Protein AF-A0A5C6FVN4-F1 (afdb_monomer_lite)

Secondary structure (DSSP, 8-state):
-PPPPPPSSS-TTT----TT-GGG--HHHHHHHHHHHHHHHHH-HHHHHHHHHHHHHTTSS----------TT--HHHHHHHHHHHHHH-----------SSSSSTTSTTSSSSHHHHHHHHHHHHHHTT-----PPPP--

Structure (mmCIF, N/CA/C/O backbone):
data_AF-A0A5C6FVN4-F1
#
_entry.id   AF-A0A5C6FVN4-F1
#
loop_
_atom_site.group_PDB
_atom_site.id
_atom_site.type_symbol
_atom_site.label_atom_id
_atom_site.label_alt_id
_atom_site.label_comp_id
_atom_site.label_asym_id
_atom_site.label_entity_id
_atom_site.label_seq_id
_atom_site.pdbx_PDB_ins_code
_atom_site.Cartn_x
_atom_site.Cartn_y
_atom_site.Cartn_z
_atom_site.occupancy
_atom_site.B_iso_or_equiv
_atom_site.auth_seq_id
_atom_site.auth_comp_id
_atom_site.auth_asym_id
_atom_site.auth_atom_id
_atom_site.pdbx_PDB_model_num
ATOM 1 N N . MET A 1 1 ? 12.555 21.954 -4.106 1.00 53.59 1 MET A N 1
ATOM 2 C CA . MET A 1 1 ? 11.080 21.887 -3.988 1.00 53.59 1 MET A CA 1
ATOM 3 C C . MET A 1 1 ? 10.746 21.260 -2.647 1.00 53.59 1 MET A C 1
ATOM 5 O O . MET A 1 1 ? 11.270 20.190 -2.365 1.00 53.59 1 MET A O 1
ATOM 9 N N . ALA A 1 2 ? 9.960 21.928 -1.800 1.00 73.81 2 ALA A N 1
ATOM 10 C CA . ALA A 1 2 ? 9.569 21.364 -0.510 1.00 73.81 2 ALA A CA 1
ATOM 11 C C . ALA A 1 2 ? 8.778 20.065 -0.731 1.00 73.81 2 ALA A C 1
ATOM 13 O O . ALA A 1 2 ? 7.814 20.047 -1.501 1.00 73.81 2 ALA A O 1
ATOM 14 N N . GLN A 1 3 ? 9.204 18.972 -0.095 1.00 78.44 3 GLN A N 1
ATOM 15 C CA . GLN A 1 3 ? 8.470 17.713 -0.159 1.00 78.44 3 GLN A CA 1
ATOM 16 C C . GLN A 1 3 ? 7.142 17.896 0.578 1.00 78.44 3 GLN A C 1
ATOM 18 O O . GLN A 1 3 ? 7.119 18.254 1.757 1.00 78.44 3 GLN A O 1
ATOM 23 N N . ARG A 1 4 ? 6.025 17.689 -0.126 1.00 90.56 4 ARG A N 1
ATOM 24 C CA . ARG A 1 4 ? 4.706 17.713 0.508 1.00 90.56 4 ARG A CA 1
ATOM 25 C C . ARG A 1 4 ? 4.622 16.526 1.464 1.00 90.56 4 ARG A C 1
ATOM 27 O O . ARG A 1 4 ? 4.907 15.403 1.062 1.00 90.56 4 ARG A O 1
ATOM 34 N N . LYS A 1 5 ? 4.255 16.785 2.717 1.00 93.94 5 LYS A N 1
ATOM 35 C CA . LYS A 1 5 ? 3.974 15.738 3.705 1.00 93.94 5 LYS A CA 1
ATOM 36 C C . LYS A 1 5 ? 2.558 15.196 3.464 1.00 93.94 5 LYS A C 1
ATOM 38 O O . LYS A 1 5 ? 1.697 15.977 3.054 1.00 93.94 5 LYS A O 1
ATOM 43 N N . PRO A 1 6 ? 2.301 13.899 3.692 1.00 95.94 6 PRO A N 1
ATOM 44 C CA . PRO A 1 6 ? 0.960 13.352 3.556 1.00 95.94 6 PRO A CA 1
ATOM 45 C C . PRO A 1 6 ? 0.018 13.933 4.616 1.00 95.94 6 PRO A C 1
ATOM 47 O O . PRO A 1 6 ? 0.416 14.187 5.754 1.00 95.94 6 PRO A O 1
ATOM 50 N N . HIS A 1 7 ? -1.245 14.118 4.246 1.00 95.38 7 HIS A N 1
ATOM 51 C CA . HIS A 1 7 ? -2.281 14.580 5.168 1.00 95.38 7 HIS A CA 1
ATOM 52 C C . HIS A 1 7 ? -2.724 13.457 6.120 1.00 95.38 7 HIS A C 1
ATOM 54 O O . HIS A 1 7 ? -2.791 12.289 5.732 1.00 95.38 7 HIS A O 1
ATOM 60 N N . THR A 1 8 ? -3.048 13.812 7.366 1.00 92.12 8 THR A N 1
ATOM 61 C CA . THR A 1 8 ? -3.506 12.874 8.409 1.00 92.12 8 THR A CA 1
ATOM 62 C C . THR A 1 8 ? -5.006 12.587 8.329 1.00 92.12 8 THR A C 1
ATOM 64 O O . THR A 1 8 ? -5.435 11.468 8.610 1.00 92.12 8 THR A O 1
ATOM 67 N N . THR A 1 9 ? -5.797 13.572 7.904 1.00 91.94 9 THR A N 1
ATOM 68 C CA . THR A 1 9 ? -7.251 13.492 7.730 1.00 91.94 9 THR A CA 1
ATOM 69 C C . THR A 1 9 ? -7.637 13.553 6.249 1.00 91.94 9 THR A C 1
ATOM 71 O O . THR A 1 9 ? -7.020 14.256 5.450 1.00 91.94 9 THR A O 1
ATOM 74 N N . GLY A 1 10 ? -8.662 12.783 5.867 1.00 92.81 10 GLY A N 1
ATOM 75 C CA . GLY A 1 10 ? -9.127 12.698 4.479 1.00 92.81 10 GLY A CA 1
ATOM 76 C C . GLY A 1 10 ? -8.137 11.994 3.542 1.00 92.81 10 GLY A C 1
ATOM 77 O O . GLY A 1 10 ? -7.494 11.006 3.905 1.00 92.81 10 GLY A O 1
ATOM 78 N N . CYS A 1 11 ? -8.051 12.471 2.299 1.00 95.19 11 CYS A N 1
ATOM 79 C CA . CYS A 1 11 ? -7.110 11.961 1.310 1.00 95.19 11 CYS A CA 1
ATOM 80 C C . CYS A 1 11 ? -5.670 12.337 1.675 1.00 95.19 11 CYS A C 1
ATOM 82 O O . CYS A 1 11 ? -5.338 13.514 1.766 1.00 95.19 11 CYS A O 1
ATOM 84 N N . ARG A 1 12 ? -4.771 11.351 1.739 1.00 95.06 12 ARG A N 1
ATOM 85 C CA . ARG A 1 12 ? -3.354 11.573 2.088 1.00 95.06 12 ARG A CA 1
ATOM 86 C C . ARG A 1 12 ? -2.589 12.504 1.135 1.00 95.06 12 ARG A C 1
ATOM 88 O O . ARG A 1 12 ? -1.550 13.022 1.523 1.00 95.06 12 ARG A O 1
ATOM 95 N N . VAL A 1 13 ? -3.093 12.760 -0.078 1.00 95.19 13 VAL A N 1
ATOM 96 C CA . VAL A 1 13 ? -2.438 13.633 -1.076 1.00 95.19 13 VAL A CA 1
ATOM 97 C C . VAL A 1 13 ? -2.973 15.068 -1.080 1.00 95.19 13 VAL A C 1
ATOM 99 O O . VAL A 1 13 ? -2.184 15.996 -1.222 1.00 95.19 13 VAL A O 1
ATOM 102 N N . CYS A 1 14 ? -4.289 15.264 -0.951 1.00 95.12 14 CYS A N 1
ATOM 103 C CA . CYS A 1 14 ? -4.916 16.592 -1.056 1.00 95.12 14 CYS A CA 1
ATOM 104 C C . CYS A 1 14 ? -5.737 17.021 0.167 1.00 95.12 14 CYS A C 1
ATOM 106 O O . CYS A 1 14 ? -6.290 18.113 0.152 1.00 95.12 14 CYS A O 1
ATOM 108 N N . GLY A 1 15 ? -5.870 16.172 1.187 1.00 94.62 15 GLY A N 1
ATOM 109 C CA . GLY A 1 15 ? -6.666 16.443 2.389 1.00 94.62 15 GLY A CA 1
ATOM 110 C C . GLY A 1 15 ? -8.181 16.329 2.197 1.00 94.62 15 GLY A C 1
ATOM 111 O O . GLY A 1 15 ? -8.935 16.526 3.142 1.00 94.62 15 GLY A O 1
ATOM 112 N N . GLU A 1 16 ? -8.659 15.991 0.997 1.00 94.38 16 GLU A N 1
ATOM 113 C CA . GLU A 1 16 ? -10.095 15.959 0.716 1.00 94.38 16 GLU A CA 1
ATOM 114 C C . GLU A 1 16 ? -10.815 14.866 1.522 1.00 94.38 16 GLU A C 1
ATOM 116 O O . GLU A 1 16 ? -10.483 13.677 1.437 1.00 94.38 16 GLU A O 1
ATOM 121 N N . SER A 1 17 ? -11.813 15.280 2.304 1.00 85.31 17 SER A N 1
ATOM 122 C CA . SER A 1 17 ? -12.667 14.428 3.133 1.00 85.31 17 SER A CA 1
ATOM 123 C C . SER A 1 17 ? -13.588 13.577 2.251 1.00 85.31 17 SER A C 1
ATOM 125 O O . SER A 1 17 ? -14.734 13.928 1.982 1.00 85.31 17 SER A O 1
ATOM 127 N N . THR A 1 18 ? -13.091 12.433 1.791 1.00 75.69 18 THR A N 1
ATOM 128 C CA . THR A 1 18 ? -13.901 11.450 1.062 1.00 75.69 18 THR A CA 1
ATOM 129 C C . THR A 1 18 ? -14.307 10.320 2.003 1.00 75.69 18 THR A C 1
ATOM 131 O O . THR A 1 18 ? -13.482 9.483 2.377 1.00 75.69 18 THR A O 1
ATOM 134 N N . ARG A 1 19 ? -15.592 10.277 2.392 1.00 71.38 19 ARG A N 1
ATOM 135 C CA . ARG A 1 19 ? -16.187 9.085 3.021 1.00 71.38 19 ARG A CA 1
ATOM 136 C C . ARG A 1 19 ? -16.057 7.926 2.024 1.00 71.38 19 ARG A C 1
ATOM 138 O O . ARG A 1 19 ? -16.604 8.001 0.932 1.00 71.38 19 ARG A O 1
ATOM 145 N N . GLY A 1 20 ? -15.291 6.891 2.372 1.00 71.31 20 GLY A N 1
ATOM 146 C CA . GLY A 1 20 ? -15.126 5.694 1.533 1.00 71.31 20 GLY A CA 1
ATOM 147 C C . GLY A 1 20 ? -13.918 5.685 0.586 1.00 71.31 20 GLY A C 1
ATOM 148 O O . GLY A 1 20 ? -13.872 4.871 -0.331 1.00 71.31 20 GLY A O 1
ATOM 149 N N . GLY A 1 21 ? -12.923 6.557 0.781 1.00 79.88 21 GLY A N 1
ATOM 150 C CA . GLY A 1 21 ? -11.678 6.490 0.008 1.00 79.88 21 GLY A CA 1
ATOM 151 C C . GLY A 1 21 ? -10.900 5.183 0.237 1.00 79.88 21 GLY A C 1
ATOM 152 O O . GLY A 1 21 ? -10.452 4.906 1.355 1.00 79.88 21 GLY A O 1
ATOM 153 N N . ALA A 1 22 ? -10.685 4.392 -0.820 1.00 87.25 22 ALA A N 1
ATOM 154 C CA . ALA A 1 22 ? -9.875 3.177 -0.752 1.00 87.25 22 ALA A CA 1
ATOM 155 C C . ALA A 1 22 ? -8.421 3.517 -0.380 1.00 87.25 22 ALA A C 1
ATOM 157 O O . ALA A 1 22 ? -7.817 4.442 -0.929 1.00 87.25 22 ALA A O 1
ATOM 158 N N . ARG A 1 23 ? -7.857 2.781 0.587 1.00 91.81 23 ARG A N 1
ATOM 159 C CA . ARG A 1 23 ? -6.492 2.982 1.115 1.00 91.81 23 ARG A CA 1
ATOM 160 C C . ARG A 1 23 ? -6.171 4.416 1.583 1.00 91.81 23 ARG A C 1
ATOM 162 O O . ARG A 1 23 ? -5.004 4.794 1.652 1.00 91.81 23 ARG A O 1
ATOM 169 N N . GLY A 1 24 ? -7.177 5.216 1.950 1.00 93.25 24 GLY A N 1
ATOM 170 C CA . GLY A 1 24 ? -6.975 6.601 2.400 1.00 93.25 24 GLY A CA 1
ATOM 171 C C . GLY A 1 24 ? -6.705 7.606 1.273 1.00 93.25 24 GLY A C 1
ATOM 172 O O . GLY A 1 24 ? -6.131 8.668 1.519 1.00 93.25 24 GLY A O 1
ATOM 173 N N . LEU A 1 25 ? -7.098 7.284 0.038 1.00 95.00 25 LEU A N 1
ATOM 174 C CA . LEU A 1 25 ? -7.053 8.190 -1.108 1.00 95.00 25 LEU A CA 1
ATOM 175 C C . LEU A 1 25 ? -8.469 8.493 -1.613 1.00 95.00 25 LEU A C 1
ATOM 177 O O . LEU A 1 25 ? -9.321 7.608 -1.645 1.00 95.00 25 LEU A O 1
ATOM 181 N N . CYS A 1 26 ? -8.710 9.727 -2.067 1.00 95.12 26 CYS A N 1
ATOM 182 C CA . CYS A 1 26 ? -9.917 10.028 -2.836 1.00 95.12 26 CYS A CA 1
ATOM 183 C C . CYS A 1 26 ? -9.875 9.300 -4.191 1.00 95.12 26 CYS A C 1
ATOM 185 O O . CYS A 1 26 ? -8.800 8.929 -4.671 1.00 95.12 26 CYS A O 1
ATOM 187 N N . GLN A 1 27 ? -11.028 9.143 -4.846 1.00 94.31 27 GLN A N 1
ATOM 188 C CA . GLN A 1 27 ? -11.159 8.429 -6.127 1.00 94.31 27 GLN A CA 1
ATOM 189 C C . GLN A 1 27 ? -10.128 8.873 -7.178 1.00 94.31 27 GLN A C 1
ATOM 191 O O . GLN A 1 27 ? -9.480 8.046 -7.818 1.00 94.31 27 GLN A O 1
ATOM 196 N N . LYS A 1 28 ? -9.904 10.185 -7.314 1.00 95.44 28 LYS A N 1
ATOM 197 C CA . LYS A 1 28 ? -8.939 10.746 -8.271 1.00 95.44 28 LYS A CA 1
ATOM 198 C C . LYS A 1 28 ? -7.507 10.289 -7.990 1.00 95.44 28 LYS A C 1
ATOM 200 O O . LYS A 1 28 ? -6.818 9.824 -8.898 1.00 95.44 28 LYS A O 1
ATOM 205 N N . HIS A 1 29 ? -7.046 10.422 -6.747 1.00 96.62 29 HIS A N 1
ATOM 206 C CA . HIS A 1 29 ? -5.680 10.043 -6.383 1.00 96.62 29 HIS A CA 1
ATOM 207 C C . HIS A 1 29 ? -5.494 8.529 -6.364 1.00 96.62 29 HIS A C 1
ATOM 209 O O . HIS A 1 29 ? -4.452 8.052 -6.809 1.00 96.62 29 HIS A O 1
ATOM 215 N N . TYR A 1 30 ? -6.518 7.782 -5.953 1.00 95.88 30 TYR A N 1
ATOM 216 C CA . TYR A 1 30 ? -6.513 6.328 -6.017 1.00 95.88 30 TYR A CA 1
ATOM 217 C C . TYR A 1 30 ? -6.359 5.826 -7.457 1.00 95.88 30 TYR A C 1
ATOM 219 O O . TYR A 1 30 ? -5.470 5.023 -7.721 1.00 95.88 30 TYR A O 1
ATOM 227 N N . ARG A 1 31 ? -7.131 6.360 -8.416 1.00 96.25 31 ARG A N 1
ATOM 228 C CA . ARG A 1 31 ? -7.012 5.994 -9.841 1.00 96.25 31 ARG A CA 1
ATOM 229 C C . ARG A 1 31 ? -5.623 6.285 -10.409 1.00 96.25 31 ARG A C 1
ATOM 231 O O . ARG A 1 31 ? -5.082 5.455 -11.130 1.00 96.25 31 ARG A O 1
ATOM 238 N N . ARG A 1 32 ? -5.024 7.435 -10.072 1.00 97.56 32 ARG A N 1
ATOM 239 C CA . ARG A 1 32 ? -3.662 7.789 -10.528 1.00 97.56 32 ARG A CA 1
ATOM 240 C C . ARG A 1 32 ? -2.598 6.872 -9.933 1.00 97.56 32 ARG A C 1
ATOM 242 O O . ARG A 1 32 ? -1.684 6.472 -10.645 1.00 97.56 32 ARG A O 1
ATOM 249 N N . TRP A 1 33 ? -2.708 6.560 -8.643 1.00 97.44 33 TRP A N 1
ATOM 250 C CA . TRP A 1 33 ? -1.818 5.609 -7.984 1.00 97.44 33 TRP A CA 1
ATOM 251 C C . TRP A 1 33 ? -1.960 4.211 -8.600 1.00 97.44 33 TRP A C 1
ATOM 253 O O . TRP A 1 33 ? -0.959 3.630 -9.010 1.00 97.44 33 TRP A O 1
ATOM 263 N N . LYS A 1 34 ? -3.198 3.728 -8.768 1.00 97.25 34 LYS A N 1
ATOM 264 C CA . LYS A 1 34 ? -3.506 2.421 -9.355 1.00 97.25 34 LYS A CA 1
ATOM 265 C C . LYS A 1 34 ? -2.991 2.297 -10.790 1.00 97.25 34 LYS A C 1
ATOM 267 O O . LYS A 1 34 ? -2.375 1.297 -11.104 1.00 97.25 34 LYS A O 1
ATOM 272 N N . ALA A 1 35 ? -3.149 3.325 -11.627 1.00 98.19 35 ALA A N 1
ATOM 273 C CA . ALA A 1 35 ? -2.627 3.306 -12.997 1.00 98.19 35 ALA A CA 1
ATOM 274 C C . ALA A 1 35 ? -1.097 3.133 -13.047 1.00 98.19 35 ALA A C 1
ATOM 276 O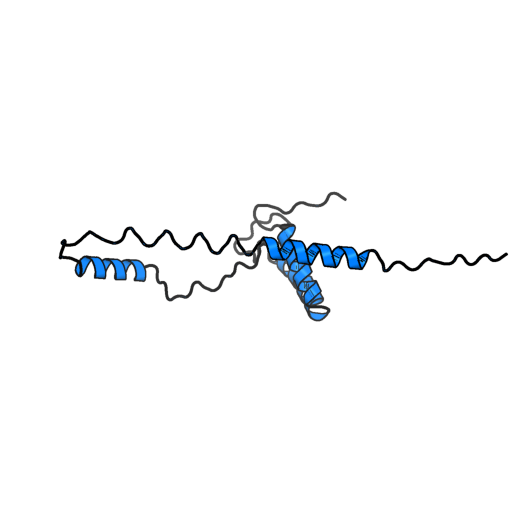 O . ALA A 1 35 ? -0.593 2.364 -13.859 1.00 98.19 35 ALA A O 1
ATOM 277 N N . LYS A 1 36 ? -0.355 3.807 -12.154 1.00 98.06 36 LYS A N 1
ATOM 278 C CA . LYS A 1 36 ? 1.102 3.623 -12.043 1.00 98.06 36 LYS A CA 1
ATOM 279 C C . LYS A 1 36 ? 1.466 2.239 -11.520 1.00 98.06 36 LYS A C 1
ATOM 281 O O . LYS A 1 36 ? 2.408 1.637 -12.019 1.00 98.06 36 LYS A O 1
ATOM 286 N N . TYR A 1 37 ? 0.730 1.757 -10.522 1.00 97.69 37 TYR A N 1
ATOM 287 C CA . TYR A 1 37 ? 0.929 0.422 -9.976 1.00 97.69 37 TYR A CA 1
ATOM 288 C C . TYR A 1 37 ? 0.688 -0.651 -11.044 1.00 97.69 37 TYR A C 1
ATOM 290 O O . TYR A 1 37 ? 1.566 -1.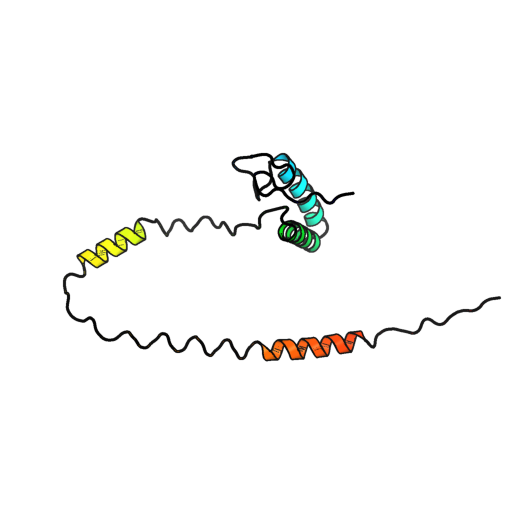471 -11.257 1.00 97.69 37 TYR A O 1
ATOM 298 N N . ASP A 1 38 ? -0.434 -0.596 -11.768 1.00 97.56 38 ASP A N 1
ATOM 299 C CA . ASP A 1 38 ? -0.786 -1.540 -12.838 1.00 97.56 38 ASP A CA 1
ATOM 300 C C . ASP A 1 38 ? 0.248 -1.501 -13.981 1.00 97.56 38 ASP A C 1
ATOM 302 O O . ASP A 1 38 ? 0.652 -2.548 -14.485 1.00 97.56 38 ASP A O 1
ATOM 306 N N . GLN A 1 39 ? 0.741 -0.308 -14.345 1.00 98.12 39 GLN A N 1
ATOM 307 C CA . GLN A 1 39 ? 1.822 -0.158 -15.325 1.00 98.12 39 GLN A CA 1
ATOM 308 C C . GLN A 1 39 ? 3.114 -0.846 -14.860 1.00 98.12 39 GLN A C 1
ATOM 310 O O . GLN A 1 39 ? 3.752 -1.549 -15.642 1.00 98.12 39 GLN A O 1
ATOM 315 N N . LEU A 1 40 ? 3.507 -0.648 -13.597 1.00 98.19 40 LEU A N 1
ATOM 316 C CA . LEU A 1 40 ? 4.667 -1.328 -13.022 1.00 98.19 40 LEU A CA 1
ATOM 317 C C . LEU A 1 40 ? 4.429 -2.834 -12.923 1.00 98.19 40 LEU A C 1
ATOM 319 O O . LEU A 1 40 ? 5.339 -3.586 -13.230 1.00 98.19 40 LEU A O 1
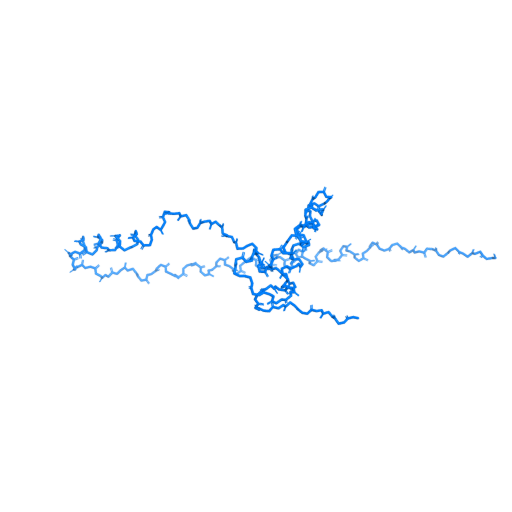ATOM 323 N N . MET A 1 41 ? 3.219 -3.274 -12.571 1.00 97.69 41 MET A N 1
ATOM 324 C CA . MET A 1 41 ? 2.881 -4.692 -12.440 1.00 97.69 41 MET A CA 1
ATOM 325 C C . MET A 1 41 ? 3.055 -5.429 -13.770 1.00 97.69 41 MET A C 1
ATOM 327 O O . MET A 1 41 ? 3.629 -6.512 -13.806 1.00 97.69 41 MET A O 1
ATOM 331 N N . GLY A 1 42 ? 2.601 -4.824 -14.873 1.00 96.19 42 GLY A N 1
ATOM 332 C CA . GLY A 1 42 ? 2.760 -5.400 -16.210 1.00 96.19 42 GLY A CA 1
ATOM 333 C C . GLY A 1 42 ? 4.214 -5.457 -16.693 1.00 96.19 42 GLY A C 1
ATOM 334 O O . GLY A 1 42 ? 4.549 -6.327 -17.489 1.00 96.19 42 GLY A O 1
ATOM 335 N N . ALA A 1 43 ? 5.078 -4.554 -16.217 1.00 97.44 43 ALA A N 1
ATOM 336 C CA . ALA A 1 43 ? 6.485 -4.503 -16.614 1.00 97.44 43 ALA A CA 1
ATOM 337 C C . ALA A 1 43 ? 7.405 -5.335 -15.700 1.00 97.44 43 ALA A C 1
ATOM 339 O O . ALA A 1 43 ? 8.268 -6.063 -16.182 1.00 97.44 43 ALA A O 1
ATOM 340 N N . ASN A 1 44 ? 7.257 -5.199 -14.381 1.00 97.75 44 ASN A N 1
ATOM 341 C CA . ASN A 1 44 ? 8.028 -5.905 -13.364 1.00 97.75 44 ASN A CA 1
ATOM 342 C C . ASN A 1 44 ? 7.232 -5.985 -12.037 1.00 97.75 44 ASN A C 1
ATOM 344 O O . ASN A 1 44 ? 7.134 -4.978 -11.323 1.00 97.75 44 ASN A O 1
ATOM 348 N N . PRO A 1 45 ? 6.726 -7.171 -11.651 1.00 97.56 45 PRO A N 1
ATOM 349 C CA . PRO A 1 45 ? 5.895 -7.332 -10.457 1.00 97.56 45 PRO A CA 1
ATOM 350 C C . PRO A 1 45 ? 6.620 -6.937 -9.163 1.00 97.56 45 PRO A C 1
ATOM 352 O O . PRO A 1 45 ? 6.052 -6.222 -8.339 1.00 97.56 45 PRO A O 1
ATOM 355 N N . ALA A 1 46 ? 7.902 -7.286 -9.024 1.00 97.56 46 ALA A N 1
ATOM 356 C CA . ALA A 1 46 ? 8.688 -6.944 -7.839 1.00 97.56 46 ALA A CA 1
ATOM 357 C C . ALA A 1 46 ? 8.853 -5.421 -7.678 1.00 97.56 46 ALA A C 1
ATOM 359 O O . ALA A 1 46 ? 8.828 -4.891 -6.567 1.00 97.56 46 ALA A O 1
ATOM 360 N N . ALA A 1 47 ? 8.971 -4.685 -8.791 1.00 97.06 47 ALA A N 1
ATOM 361 C CA . ALA A 1 47 ? 9.028 -3.224 -8.760 1.00 97.06 47 ALA A CA 1
ATOM 362 C C . ALA A 1 47 ? 7.688 -2.602 -8.333 1.00 97.06 47 ALA A C 1
ATOM 364 O O . ALA A 1 47 ? 7.677 -1.589 -7.631 1.00 97.06 47 ALA A O 1
ATOM 365 N N . ALA A 1 48 ? 6.561 -3.205 -8.724 1.00 97.31 48 ALA A N 1
ATOM 366 C CA . ALA A 1 48 ? 5.234 -2.765 -8.301 1.00 97.31 48 ALA A CA 1
ATOM 367 C C . ALA A 1 48 ? 5.021 -2.972 -6.794 1.00 97.31 48 ALA A C 1
ATOM 369 O O . ALA A 1 48 ? 4.559 -2.059 -6.106 1.00 97.31 48 ALA A O 1
ATOM 370 N N . GLU A 1 49 ? 5.411 -4.134 -6.263 1.00 96.50 49 GLU A N 1
ATOM 371 C CA . GLU A 1 49 ? 5.365 -4.423 -4.824 1.00 96.50 49 GLU A CA 1
ATOM 372 C C . GLU A 1 49 ? 6.238 -3.453 -4.025 1.00 96.50 49 GLU A C 1
ATOM 374 O O . GLU A 1 49 ? 5.773 -2.847 -3.056 1.00 96.50 49 GLU A O 1
ATOM 379 N N . GLN A 1 50 ? 7.472 -3.218 -4.481 1.00 97.31 50 GLN A N 1
ATOM 380 C CA . GLN A 1 50 ? 8.375 -2.265 -3.842 1.00 97.31 50 GLN A CA 1
ATOM 381 C C . GLN A 1 50 ? 7.818 -0.833 -3.873 1.00 97.31 50 GLN A C 1
ATOM 383 O O . GLN A 1 50 ? 7.934 -0.101 -2.888 1.00 97.31 50 GLN A O 1
ATOM 388 N N . PHE A 1 51 ? 7.182 -0.427 -4.976 1.00 98.06 51 PHE A N 1
ATOM 389 C CA . PHE A 1 51 ? 6.514 0.871 -5.090 1.00 98.06 51 PHE A CA 1
ATOM 390 C C . PHE A 1 51 ? 5.353 1.011 -4.096 1.00 98.06 51 PHE A C 1
ATOM 392 O O . PHE A 1 51 ? 5.195 2.064 -3.472 1.00 98.06 51 PHE A O 1
ATOM 399 N N . GLU A 1 52 ? 4.546 -0.037 -3.918 1.00 97.12 52 GLU A N 1
ATOM 400 C CA . GLU A 1 52 ? 3.479 -0.043 -2.918 1.00 97.12 52 GLU A CA 1
ATOM 401 C C . GLU A 1 52 ? 4.046 0.073 -1.494 1.00 97.12 52 GLU A C 1
ATOM 403 O O . GLU A 1 52 ? 3.561 0.905 -0.723 1.00 97.12 52 GLU A O 1
ATOM 408 N N . LEU A 1 53 ? 5.085 -0.699 -1.159 1.00 96.56 53 LEU A N 1
ATOM 409 C CA . LEU A 1 53 ? 5.754 -0.646 0.146 1.00 96.56 53 LEU A CA 1
ATOM 410 C C . LEU A 1 53 ? 6.340 0.740 0.442 1.00 96.56 53 LEU A C 1
ATOM 412 O O . LEU A 1 53 ? 6.104 1.279 1.522 1.00 96.56 53 LEU A O 1
ATOM 416 N N . ASP A 1 54 ? 7.030 1.361 -0.518 1.00 97.19 54 ASP A N 1
ATOM 417 C CA . ASP A 1 54 ? 7.570 2.719 -0.370 1.00 97.19 54 ASP A CA 1
ATOM 418 C C . ASP A 1 54 ? 6.450 3.745 -0.121 1.00 97.19 54 ASP A C 1
ATOM 420 O O . ASP A 1 54 ? 6.550 4.597 0.768 1.00 97.19 54 ASP A O 1
ATOM 424 N N . CYS A 1 55 ? 5.325 3.621 -0.836 1.00 96.94 55 CYS A N 1
ATOM 425 C CA . CYS A 1 55 ? 4.155 4.465 -0.606 1.00 96.94 55 CYS A CA 1
ATOM 426 C C . CYS A 1 55 ? 3.550 4.259 0.794 1.00 96.94 55 CYS A C 1
ATOM 428 O O . CYS A 1 55 ? 3.080 5.229 1.394 1.00 96.94 55 CYS A O 1
ATOM 430 N N . GLN A 1 56 ? 3.539 3.029 1.318 1.00 96.50 56 GLN A N 1
ATOM 431 C CA . GLN A 1 56 ? 3.064 2.730 2.675 1.00 96.50 56 GLN A CA 1
ATOM 432 C C . GLN A 1 56 ? 4.005 3.301 3.741 1.00 96.50 56 GLN A C 1
ATOM 434 O O . GLN A 1 56 ? 3.541 3.999 4.640 1.00 96.50 56 GLN A O 1
ATOM 439 N N . GLN A 1 57 ? 5.317 3.074 3.612 1.00 95.88 57 GLN A N 1
ATOM 440 C CA . GLN A 1 57 ? 6.336 3.558 4.552 1.00 95.88 57 GLN A CA 1
ATOM 441 C C . GLN A 1 57 ? 6.357 5.084 4.641 1.00 95.88 57 GLN A C 1
ATOM 443 O O . GLN A 1 57 ? 6.428 5.655 5.726 1.00 95.88 57 GLN A O 1
ATOM 448 N N . LYS A 1 58 ? 6.211 5.762 3.499 1.00 95.81 58 LYS A N 1
ATOM 449 C CA . LYS A 1 58 ? 6.093 7.225 3.444 1.00 95.81 58 LYS A CA 1
ATOM 450 C C . LYS A 1 58 ? 4.724 7.741 3.890 1.00 95.81 58 LYS A C 1
ATOM 452 O O . LYS A 1 58 ? 4.518 8.950 3.933 1.00 95.81 58 LYS A O 1
ATOM 457 N N . GLY A 1 59 ? 3.774 6.856 4.189 1.00 95.62 59 GLY A N 1
ATOM 458 C CA . GLY A 1 59 ? 2.439 7.223 4.641 1.00 95.62 59 GLY A CA 1
ATOM 459 C C . GLY A 1 59 ? 1.580 7.876 3.558 1.00 95.62 59 GLY A C 1
ATOM 460 O O . GLY A 1 59 ? 0.715 8.684 3.885 1.00 95.62 59 GLY A O 1
ATOM 461 N N . TRP A 1 60 ? 1.778 7.556 2.280 1.00 96.44 60 TRP A N 1
ATOM 462 C CA . TRP A 1 60 ? 0.920 8.034 1.186 1.00 96.44 60 TRP A CA 1
ATOM 463 C C . TRP A 1 60 ? -0.332 7.183 0.994 1.00 96.44 60 TRP A C 1
ATOM 465 O O . TRP A 1 60 ? -1.360 7.694 0.553 1.00 96.44 60 TRP A O 1
ATOM 475 N N . ILE A 1 61 ? -0.272 5.905 1.358 1.00 95.81 61 ILE A N 1
ATOM 476 C CA . ILE A 1 61 ? -1.403 4.974 1.316 1.00 95.81 61 ILE A CA 1
ATOM 477 C C . ILE A 1 61 ? -1.483 4.199 2.628 1.00 95.81 61 ILE A C 1
ATOM 479 O O . ILE A 1 61 ? -0.482 4.019 3.317 1.00 95.81 61 ILE A O 1
ATOM 483 N N . LYS A 1 62 ? -2.679 3.732 2.984 1.00 92.62 62 LYS A N 1
ATOM 484 C CA . LYS A 1 62 ? -2.840 2.753 4.065 1.00 92.62 62 LYS A CA 1
ATOM 485 C C . LYS A 1 62 ? -2.389 1.364 3.577 1.00 92.62 62 LYS A C 1
ATOM 487 O O . LYS A 1 62 ? -2.561 1.072 2.382 1.00 92.62 62 LYS A O 1
ATOM 492 N N . PRO A 1 63 ? -1.850 0.508 4.468 1.00 92.56 63 PRO A N 1
ATOM 493 C CA . PRO A 1 63 ? -1.595 -0.886 4.127 1.00 92.56 63 PRO A CA 1
ATOM 494 C C . PRO A 1 63 ? -2.889 -1.540 3.644 1.00 92.56 63 PRO A C 1
ATOM 496 O O . PRO A 1 63 ? -3.989 -1.060 3.949 1.00 92.56 63 PRO A O 1
ATOM 499 N N . ARG A 1 64 ? -2.772 -2.638 2.888 1.00 87.69 64 ARG A N 1
ATOM 500 C CA . ARG A 1 64 ? -3.915 -3.538 2.738 1.00 87.69 64 ARG A CA 1
ATOM 501 C C . ARG A 1 64 ? -4.255 -3.978 4.149 1.00 87.69 64 ARG A C 1
ATOM 503 O O . ARG A 1 64 ? -3.543 -4.794 4.722 1.00 87.69 64 ARG A O 1
ATOM 510 N N . SER A 1 65 ? -5.306 -3.403 4.729 1.00 75.75 65 SER A N 1
ATOM 511 C CA . SER A 1 65 ? -6.000 -4.075 5.812 1.00 75.75 65 SER A CA 1
ATOM 512 C C . SER A 1 65 ? -6.210 -5.482 5.281 1.00 75.75 65 SER A C 1
ATOM 514 O O . SER A 1 65 ? -6.734 -5.617 4.170 1.00 75.75 65 SER A O 1
ATOM 516 N N . ALA A 1 66 ? -5.718 -6.495 5.990 1.00 58.66 66 ALA A N 1
ATOM 517 C CA . ALA A 1 66 ? -6.050 -7.884 5.721 1.00 58.66 66 ALA A CA 1
ATOM 518 C C . ALA A 1 66 ? -7.543 -8.056 6.033 1.00 58.66 66 ALA A C 1
ATOM 520 O O . ALA A 1 66 ? -7.944 -8.723 6.974 1.00 58.66 66 ALA A O 1
ATOM 521 N N . GLY A 1 67 ? -8.376 -7.347 5.274 1.00 54.75 67 GLY A N 1
ATOM 522 C CA . GLY A 1 67 ? -9.808 -7.447 5.239 1.00 54.75 67 GLY A CA 1
ATOM 523 C C . GLY A 1 67 ? -10.113 -8.687 4.432 1.00 54.75 67 GLY A C 1
ATOM 524 O O . GLY A 1 67 ? -10.673 -8.603 3.343 1.00 54.75 67 GLY A O 1
ATOM 525 N N . GLY A 1 68 ? -9.758 -9.843 4.993 1.00 57.72 68 GLY A N 1
ATOM 526 C CA . GLY A 1 68 ? -10.759 -10.884 4.987 1.00 57.72 68 GLY A CA 1
ATOM 527 C C . GLY A 1 68 ? -12.003 -10.236 5.577 1.00 57.72 68 GLY A C 1
ATOM 528 O O . GLY A 1 68 ? -11.930 -9.587 6.625 1.00 57.72 68 GLY A O 1
ATOM 529 N N . ARG A 1 69 ? -13.130 -10.341 4.872 1.00 58.94 69 ARG A N 1
ATOM 530 C CA . ARG A 1 69 ? -14.425 -10.266 5.545 1.00 58.94 69 ARG A CA 1
ATOM 531 C C . ARG A 1 69 ? -14.239 -11.082 6.833 1.00 58.94 69 ARG A C 1
ATOM 533 O O . ARG A 1 69 ? -13.748 -12.209 6.699 1.00 58.94 69 ARG A O 1
ATOM 540 N N . PRO A 1 70 ? -14.452 -10.526 8.042 1.00 58.47 70 PRO A N 1
ATOM 541 C CA . PRO A 1 70 ? -14.438 -11.369 9.232 1.00 58.47 70 PRO A CA 1
ATOM 542 C C . PRO A 1 70 ? -15.302 -12.575 8.873 1.00 58.47 70 PRO A C 1
ATOM 544 O O . PRO A 1 70 ? -16.387 -12.369 8.322 1.00 58.47 70 PRO A O 1
ATOM 547 N N . LYS A 1 71 ? -14.751 -13.795 8.986 1.00 60.69 71 LYS A N 1
ATOM 548 C CA . LYS A 1 71 ? -15.511 -15.007 8.664 1.00 60.69 71 LYS A CA 1
ATOM 549 C C . LYS A 1 71 ? -16.853 -14.838 9.370 1.00 60.69 71 LYS A C 1
ATOM 551 O O . LYS A 1 71 ? -16.864 -14.621 10.577 1.00 60.69 71 LYS A O 1
ATOM 556 N N . GLU A 1 72 ? -17.941 -14.854 8.603 1.00 57.94 72 GLU A N 1
ATOM 557 C CA . GLU A 1 72 ? -19.316 -14.649 9.088 1.00 57.94 72 GLU A CA 1
ATOM 558 C C . GLU A 1 72 ? -19.733 -15.658 10.173 1.00 57.94 72 GLU A C 1
ATOM 560 O O . GLU A 1 72 ? -20.800 -15.521 10.747 1.00 57.94 72 GLU A O 1
ATOM 565 N N . ASP A 1 73 ? -18.869 -16.618 10.495 1.00 56.28 73 ASP A N 1
ATOM 566 C CA . ASP A 1 73 ? -19.066 -17.666 11.492 1.00 56.28 73 ASP A CA 1
ATOM 567 C C . ASP A 1 73 ? -18.696 -17.277 12.934 1.00 56.28 73 ASP A C 1
ATOM 569 O O . ASP A 1 73 ? -18.738 -18.101 13.837 1.00 56.28 73 ASP A O 1
ATOM 573 N N . SER A 1 74 ? -18.301 -16.032 13.196 1.00 58.25 74 SER A N 1
ATOM 574 C CA . SER A 1 74 ? -18.342 -15.509 14.567 1.00 58.25 74 SER A CA 1
ATOM 575 C C . SER A 1 74 ? -19.354 -14.390 14.616 1.00 58.25 74 SER A C 1
ATOM 577 O O . SER A 1 74 ? -19.018 -13.213 14.759 1.00 58.25 74 SER A O 1
ATOM 579 N N . ASP A 1 75 ? -20.609 -14.793 14.434 1.00 72.88 75 ASP A N 1
ATOM 580 C CA . ASP A 1 75 ? -21.744 -13.983 14.817 1.00 72.88 75 ASP A CA 1
ATOM 581 C C . ASP A 1 75 ? -21.514 -13.519 16.274 1.00 72.88 75 ASP A C 1
ATOM 583 O O . ASP A 1 75 ? -21.187 -14.328 17.151 1.00 72.88 75 ASP A O 1
ATOM 587 N N . PRO A 1 76 ? -21.582 -12.210 16.568 1.00 73.38 76 PRO A N 1
ATOM 588 C CA . PRO A 1 76 ? -21.320 -11.710 17.916 1.00 73.38 76 PRO A CA 1
ATOM 589 C C . PRO A 1 76 ? -22.295 -12.292 18.952 1.00 73.38 76 PRO A C 1
ATOM 591 O O . PRO A 1 76 ? -22.001 -12.267 20.149 1.00 73.38 76 PRO A O 1
ATOM 594 N N . PHE A 1 77 ? -23.433 -12.836 18.510 1.00 78.62 77 PHE A N 1
ATOM 595 C CA . PHE A 1 77 ? -24.401 -13.528 19.343 1.00 78.62 77 PHE A CA 1
ATOM 596 C C . PHE A 1 77 ? -24.049 -14.997 19.587 1.00 78.62 77 PHE A C 1
ATOM 598 O O . PHE A 1 77 ? -24.519 -15.525 20.587 1.00 78.62 77 PHE A O 1
ATOM 605 N N . ASP A 1 78 ? -23.178 -15.639 18.801 1.00 78.94 78 ASP A N 1
ATOM 606 C CA . ASP A 1 78 ? -22.717 -17.015 19.065 1.00 78.94 78 ASP A CA 1
ATOM 607 C C . ASP A 1 78 ? -21.954 -17.092 20.394 1.00 78.94 78 ASP A C 1
ATOM 609 O O . ASP A 1 78 ? -22.196 -17.956 21.236 1.00 78.94 78 ASP A O 1
ATOM 613 N N . SER A 1 79 ? -21.109 -16.089 20.657 1.00 76.38 79 SER A N 1
ATOM 614 C CA . SER A 1 79 ? -20.412 -15.956 21.944 1.00 76.38 79 SER A CA 1
ATOM 615 C C . SER A 1 79 ? -21.380 -15.718 23.109 1.00 76.38 79 SER A C 1
ATOM 617 O O . SER A 1 79 ? -21.142 -16.185 24.222 1.00 76.38 79 SER A O 1
ATOM 619 N N . ILE A 1 80 ? -22.486 -15.007 22.868 1.00 83.88 80 ILE A N 1
ATOM 620 C CA . ILE A 1 80 ? -23.518 -14.729 23.879 1.00 83.88 80 ILE A CA 1
ATOM 621 C C . ILE A 1 80 ? -24.378 -15.980 24.122 1.00 83.88 80 ILE A C 1
ATOM 623 O O . ILE A 1 80 ? -24.668 -16.310 25.272 1.00 83.88 80 ILE A O 1
ATOM 627 N N . ALA A 1 81 ? -24.741 -16.706 23.064 1.00 84.12 81 ALA A N 1
ATOM 628 C CA . ALA A 1 81 ? -25.527 -17.933 23.109 1.00 84.12 81 ALA A CA 1
ATOM 629 C C . ALA A 1 81 ? -24.758 -19.073 23.787 1.00 84.12 81 ALA A C 1
ATOM 631 O O . ALA A 1 81 ? -25.300 -19.721 24.680 1.00 84.12 81 ALA A O 1
ATOM 632 N N . ALA A 1 82 ? -23.479 -19.267 23.453 1.00 80.31 82 ALA A N 1
ATOM 633 C CA . ALA A 1 82 ? -22.623 -20.250 24.115 1.00 80.31 82 ALA A CA 1
ATOM 634 C C . ALA A 1 82 ? -22.509 -19.982 25.626 1.00 80.31 82 ALA A C 1
ATOM 636 O O . ALA A 1 82 ? -22.606 -20.901 26.440 1.00 80.31 82 ALA A O 1
ATOM 637 N N . ASN A 1 83 ? -22.379 -18.711 26.019 1.00 79.56 83 ASN A N 1
ATOM 638 C CA . ASN A 1 83 ? -22.311 -18.320 27.427 1.00 79.56 83 ASN A CA 1
ATOM 639 C C . ASN A 1 83 ? -23.659 -18.518 28.145 1.00 79.56 83 ASN A C 1
ATOM 641 O O . ASN A 1 83 ? -23.703 -18.964 29.290 1.00 79.56 83 ASN A O 1
ATOM 645 N N . ALA A 1 84 ? -24.777 -18.265 27.458 1.00 82.94 84 ALA A N 1
ATOM 646 C CA . ALA A 1 84 ? -26.109 -18.556 27.980 1.00 82.94 84 ALA A CA 1
ATOM 647 C C . ALA A 1 84 ? -26.321 -20.065 28.204 1.00 82.94 84 ALA A C 1
ATOM 649 O O . ALA A 1 84 ? -26.814 -20.454 29.261 1.00 82.94 84 ALA A O 1
ATOM 650 N N . VAL A 1 85 ? -25.892 -20.921 27.270 1.00 79.94 85 VAL A N 1
ATOM 651 C CA . VAL A 1 85 ? -25.981 -22.385 27.412 1.00 79.94 85 VAL A CA 1
ATOM 652 C C . VAL A 1 85 ? -25.106 -22.885 28.563 1.00 79.94 85 VAL A C 1
ATOM 654 O O . VAL A 1 85 ? -25.583 -23.676 29.377 1.00 79.94 85 VAL A O 1
ATOM 657 N N . LEU A 1 86 ? -23.871 -22.389 28.701 1.00 73.69 86 LEU A N 1
ATOM 658 C CA . LEU A 1 86 ? -23.001 -22.717 29.839 1.00 73.69 86 LEU A CA 1
ATOM 659 C C . LEU A 1 86 ? -23.619 -22.289 31.175 1.00 73.69 86 LEU A C 1
ATOM 661 O O . LEU A 1 86 ? -23.584 -23.046 32.139 1.00 73.69 86 LEU A O 1
ATOM 665 N N . LYS A 1 87 ? -24.253 -21.114 31.229 1.00 75.06 87 LYS A N 1
ATOM 666 C CA . LYS A 1 87 ? -24.905 -20.608 32.443 1.00 75.06 87 LYS A CA 1
ATOM 667 C C . LYS A 1 87 ? -26.160 -21.394 32.831 1.00 75.06 87 LYS A C 1
ATOM 669 O O . LYS A 1 87 ? -26.453 -21.514 34.015 1.00 75.06 87 LYS A O 1
ATOM 674 N N . VAL A 1 88 ? -26.889 -21.937 31.855 1.00 74.94 88 VAL A N 1
ATOM 675 C CA . VAL A 1 88 ? -28.050 -22.812 32.103 1.00 74.94 88 VAL A CA 1
ATOM 676 C C . VAL A 1 88 ? -27.608 -24.229 32.482 1.00 74.94 88 VAL A C 1
ATOM 678 O O . VAL A 1 88 ? -28.267 -24.881 33.285 1.00 74.94 88 VAL A O 1
ATOM 681 N N . SER A 1 89 ? -26.475 -24.690 31.950 1.00 64.31 89 SER A N 1
ATOM 682 C CA . SER A 1 89 ? -25.944 -26.038 32.205 1.00 64.31 89 SER A CA 1
ATOM 683 C C . SER A 1 89 ? -25.085 -26.123 33.475 1.00 64.31 89 SER A C 1
ATOM 685 O O . SER A 1 89 ? -24.887 -27.208 34.008 1.00 64.31 89 SER A O 1
ATOM 687 N N . GLY A 1 90 ? -24.581 -24.990 33.972 1.00 52.59 90 GLY A N 1
ATOM 688 C CA . GLY A 1 90 ? -23.665 -24.882 35.111 1.00 52.59 90 GLY A CA 1
ATOM 689 C C . GLY A 1 90 ? -24.328 -24.638 36.467 1.00 52.59 90 GLY A C 1
ATOM 690 O O . GLY A 1 90 ? -23.718 -24.017 37.333 1.00 52.59 90 GLY A O 1
ATOM 691 N N . ALA A 1 91 ? -25.560 -25.104 36.683 1.00 49.00 91 ALA A N 1
ATOM 692 C CA . ALA A 1 91 ? -26.121 -25.208 38.029 1.00 49.00 91 ALA A CA 1
ATOM 693 C C . ALA A 1 91 ? -25.631 -26.503 38.697 1.00 49.00 91 ALA A C 1
ATOM 695 O O . ALA A 1 91 ? -26.372 -27.476 38.806 1.00 49.00 91 ALA A O 1
ATOM 696 N N . SER A 1 92 ? -24.363 -26.517 39.108 1.00 49.22 92 SER A N 1
ATOM 697 C CA . SER A 1 92 ? -23.813 -27.343 40.194 1.00 49.22 92 SER A CA 1
ATOM 698 C C . SER A 1 92 ? -22.468 -26.734 40.591 1.00 49.22 92 SER A C 1
ATOM 700 O O . SER A 1 92 ? -21.422 -27.066 40.043 1.00 49.22 92 SER A O 1
ATOM 702 N N . ASP A 1 93 ? -22.556 -25.757 41.488 1.00 55.41 93 ASP A N 1
ATOM 703 C CA . ASP A 1 93 ? -21.462 -25.075 42.175 1.00 55.41 93 ASP A CA 1
ATOM 704 C C . ASP A 1 93 ? -20.803 -26.058 43.156 1.00 55.41 93 ASP A C 1
ATOM 706 O O . ASP A 1 93 ? -21.175 -26.116 44.320 1.00 55.41 93 ASP A O 1
ATOM 710 N N . ASP A 1 94 ? -19.903 -26.912 42.669 1.00 54.94 94 ASP A N 1
ATOM 711 C CA . ASP A 1 94 ? -18.968 -27.652 43.521 1.00 54.94 94 ASP A CA 1
ATOM 712 C C . ASP A 1 94 ? -17.761 -28.087 42.671 1.00 54.94 94 ASP A C 1
ATOM 714 O O . ASP A 1 94 ? -17.934 -28.781 41.671 1.00 54.94 94 ASP A O 1
ATOM 718 N N . GLN A 1 95 ? -16.549 -27.684 43.071 1.00 54.16 95 GLN A N 1
ATOM 719 C CA . GLN A 1 95 ? -15.228 -27.937 42.448 1.00 54.16 95 GLN A CA 1
ATOM 720 C C . GLN A 1 95 ? -14.614 -26.785 41.631 1.00 54.16 95 GLN A C 1
ATOM 722 O O . GLN A 1 95 ? -14.261 -26.913 40.460 1.00 54.16 95 GLN A O 1
ATOM 727 N N . ILE A 1 96 ? -14.361 -25.665 42.317 1.00 58.38 96 ILE A N 1
ATOM 728 C CA . ILE A 1 96 ? -13.220 -24.789 42.018 1.00 58.38 96 ILE A CA 1
ATOM 729 C C . ILE A 1 96 ? -12.047 -25.269 42.869 1.00 58.38 96 ILE A C 1
ATOM 731 O O . ILE A 1 96 ? -12.003 -25.000 44.067 1.00 58.38 96 ILE A O 1
ATOM 735 N N . SER A 1 97 ? -11.100 -25.970 42.258 1.00 55.50 97 SER A N 1
ATOM 736 C CA . SER A 1 97 ? -9.705 -26.121 42.693 1.00 55.50 97 SER A CA 1
ATOM 737 C C . SER A 1 97 ? -8.956 -26.820 41.559 1.00 55.50 97 SER A C 1
ATOM 739 O O . SER A 1 97 ? -9.522 -27.704 40.938 1.00 55.50 97 SER A O 1
ATOM 741 N N . GLU A 1 98 ? -7.693 -26.467 41.316 1.00 55.94 98 GLU A N 1
ATOM 742 C CA . GLU A 1 98 ? -6.774 -27.230 40.444 1.00 55.94 98 GLU A CA 1
ATOM 743 C C . GLU A 1 98 ? -6.707 -26.866 38.944 1.00 55.94 98 GLU A C 1
ATOM 745 O O . GLU A 1 98 ? -6.708 -27.724 38.070 1.00 55.94 98 GLU A O 1
ATOM 750 N N . ALA A 1 99 ? -6.509 -25.586 38.612 1.00 45.41 99 ALA A N 1
ATOM 751 C CA . ALA A 1 99 ? -5.869 -25.238 37.333 1.00 45.41 99 ALA A CA 1
ATOM 752 C C . ALA A 1 99 ? -5.060 -23.935 37.432 1.00 45.41 99 ALA A C 1
ATOM 754 O O . ALA A 1 99 ? -5.396 -22.926 36.822 1.00 45.41 99 ALA A O 1
ATOM 755 N N . SER A 1 100 ? -3.988 -23.954 38.231 1.00 50.94 100 SER A N 1
ATOM 756 C CA . SER A 1 100 ? -3.071 -22.814 38.411 1.00 50.94 100 SER A CA 1
ATOM 757 C C . SER A 1 100 ? -1.620 -23.106 37.981 1.00 50.94 100 SER A C 1
ATOM 759 O O . SER A 1 100 ? -0.733 -22.329 38.319 1.00 50.94 100 SER A O 1
ATOM 761 N N . SER A 1 101 ? -1.344 -24.194 37.243 1.00 52.41 101 SER A N 1
ATOM 762 C CA . SER A 1 101 ? 0.043 -24.674 37.036 1.00 52.41 101 SER A CA 1
ATOM 763 C C . SER A 1 101 ? 0.573 -24.753 35.598 1.00 52.41 101 SER A C 1
ATOM 765 O O . SER A 1 101 ? 1.716 -25.164 35.437 1.00 52.41 101 SER A O 1
ATOM 767 N N . LEU A 1 102 ? -0.162 -24.355 34.551 1.00 49.38 102 LEU A N 1
ATOM 768 C CA . LEU A 1 102 ? 0.277 -24.625 33.162 1.00 49.38 102 LEU A CA 1
ATOM 769 C C . LEU A 1 102 ? 0.775 -23.404 32.355 1.00 49.38 102 LEU A C 1
ATOM 771 O O . LEU A 1 102 ? 1.162 -23.564 31.202 1.00 49.38 102 LEU A O 1
ATOM 775 N N . GLU A 1 103 ? 0.860 -22.202 32.938 1.00 52.59 103 GLU A N 1
ATOM 776 C CA . GLU A 1 103 ? 1.336 -20.990 32.229 1.00 52.59 103 GLU A CA 1
ATOM 777 C C . GLU A 1 103 ? 2.851 -20.703 32.359 1.00 52.59 103 GLU A C 1
ATOM 779 O O . GLU A 1 103 ? 3.307 -19.611 32.027 1.00 52.59 103 GLU A O 1
ATOM 784 N N . ALA A 1 104 ? 3.668 -21.664 32.811 1.00 53.97 104 ALA A N 1
ATOM 785 C CA . ALA A 1 104 ? 5.101 -21.431 33.052 1.00 53.97 104 ALA A CA 1
ATOM 786 C C . ALA A 1 104 ? 6.063 -21.922 31.943 1.00 53.97 104 ALA A C 1
ATOM 788 O O . ALA A 1 104 ? 7.211 -21.482 31.919 1.00 53.97 104 ALA A O 1
ATOM 789 N N . GLU A 1 105 ? 5.647 -22.778 30.999 1.00 52.88 105 GLU A N 1
ATOM 790 C CA . GLU A 1 105 ? 6.599 -23.432 30.069 1.00 52.88 105 GLU A CA 1
ATOM 791 C C . GLU A 1 105 ? 6.807 -22.738 28.705 1.00 5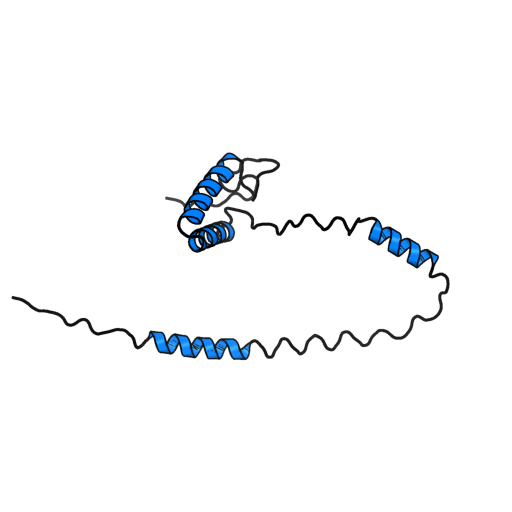2.88 105 GLU A C 1
ATOM 793 O O . GLU A 1 105 ? 7.777 -23.030 28.006 1.00 52.88 105 GLU A O 1
ATOM 798 N N . SER A 1 106 ? 5.987 -21.754 28.320 1.00 50.38 106 SER A N 1
ATOM 799 C CA . SER A 1 106 ? 6.097 -21.125 26.983 1.00 50.38 106 SER A CA 1
ATOM 800 C C . SER A 1 106 ? 7.176 -20.035 26.848 1.00 50.38 106 SER A C 1
ATOM 802 O O . SER A 1 106 ? 7.386 -19.512 25.753 1.00 50.38 106 SER A O 1
ATOM 804 N N . ALA A 1 107 ? 7.902 -19.684 27.916 1.00 52.97 107 ALA A N 1
ATOM 805 C CA . ALA A 1 107 ? 8.898 -18.604 27.884 1.00 52.97 107 ALA A CA 1
ATOM 806 C C . ALA A 1 107 ? 10.313 -19.041 27.441 1.00 52.97 107 ALA A C 1
ATOM 808 O O . ALA A 1 107 ? 11.140 -18.188 27.116 1.00 52.97 107 ALA A O 1
ATOM 809 N N . GLN A 1 108 ? 10.620 -20.344 27.394 1.00 51.12 108 GLN A N 1
ATOM 810 C CA . GLN A 1 108 ? 12.008 -20.813 27.248 1.00 51.12 108 GLN A CA 1
ATOM 811 C C . GLN A 1 108 ? 12.489 -21.018 25.799 1.00 51.12 108 GLN A C 1
ATOM 813 O O . GLN A 1 108 ? 13.695 -21.031 25.556 1.00 51.12 108 GLN A O 1
ATOM 818 N N . LEU A 1 109 ? 11.591 -21.115 24.812 1.00 51.94 109 LEU A N 1
ATOM 819 C CA . LEU A 1 109 ? 11.974 -21.451 23.429 1.00 51.94 109 LEU A CA 1
ATOM 820 C C . LEU A 1 109 ? 12.389 -20.251 22.557 1.00 51.94 109 LEU A C 1
ATOM 822 O O . LEU A 1 109 ? 12.922 -20.452 21.469 1.00 51.94 109 LEU A O 1
ATOM 826 N N . ASN A 1 110 ? 12.208 -19.006 23.011 1.00 53.50 110 ASN A N 1
ATOM 827 C CA . ASN A 1 110 ? 12.443 -17.825 22.163 1.00 53.50 110 ASN A CA 1
ATOM 828 C C . ASN A 1 110 ? 13.848 -17.196 22.302 1.00 53.50 110 ASN A C 1
ATOM 830 O O . ASN A 1 110 ? 14.179 -16.262 21.577 1.00 53.50 110 ASN A O 1
ATOM 834 N N . ALA A 1 111 ? 14.695 -17.699 23.209 1.00 52.22 111 ALA A N 1
ATOM 835 C CA . ALA A 1 111 ? 16.033 -17.143 23.449 1.00 52.22 111 ALA A CA 1
ATOM 836 C C . ALA A 1 111 ? 17.141 -17.770 22.577 1.00 52.22 111 ALA A C 1
ATOM 838 O O . ALA A 1 111 ? 18.183 -17.152 22.374 1.00 52.22 111 ALA A O 1
ATOM 839 N N . GLN A 1 112 ? 16.935 -18.973 22.029 1.00 53.50 112 GLN A N 1
ATOM 840 C CA . GLN A 1 112 ? 17.993 -19.703 21.311 1.00 53.50 112 GLN A CA 1
ATOM 841 C C . GLN A 1 112 ? 18.093 -19.363 19.811 1.00 53.50 112 GLN A C 1
ATOM 843 O O . GLN A 1 112 ? 19.110 -19.656 19.190 1.00 53.50 112 GLN A O 1
ATOM 848 N N . GLY A 1 113 ? 17.095 -18.694 19.221 1.00 50.06 113 GLY A N 1
ATOM 849 C CA . GLY A 1 113 ? 17.087 -18.370 17.785 1.00 50.06 113 GLY A CA 1
ATOM 850 C C . GLY A 1 113 ? 17.857 -17.104 17.382 1.00 50.06 113 GLY A C 1
ATOM 851 O O . GLY A 1 113 ? 18.169 -16.931 16.205 1.00 50.06 113 GLY A O 1
ATOM 852 N N . ALA A 1 114 ? 18.173 -16.209 18.325 1.00 52.78 114 ALA A N 1
ATOM 853 C CA . ALA A 1 114 ? 18.751 -14.901 17.998 1.00 52.78 114 ALA A CA 1
ATOM 854 C C . ALA A 1 114 ? 20.258 -14.953 17.669 1.00 52.78 114 ALA A C 1
ATOM 856 O O . ALA A 1 114 ? 20.717 -14.202 16.812 1.00 52.78 114 ALA A O 1
ATOM 857 N N . ALA A 1 115 ? 21.022 -15.864 18.285 1.00 56.34 115 ALA A N 1
ATOM 858 C CA . ALA A 1 115 ? 22.481 -15.899 18.136 1.00 56.34 115 ALA A CA 1
ATOM 859 C C . ALA A 1 115 ? 22.960 -16.441 16.770 1.00 56.34 115 ALA A C 1
ATOM 861 O O . ALA A 1 115 ? 23.987 -16.002 16.258 1.00 56.34 115 ALA A O 1
ATOM 862 N N . GLU A 1 116 ? 22.213 -17.351 16.131 1.00 60.16 116 GLU A N 1
ATOM 863 C CA . GLU A 1 116 ? 22.651 -17.975 14.867 1.00 60.16 116 GLU A CA 1
ATOM 864 C C . GLU A 1 116 ? 22.527 -17.032 13.648 1.00 60.16 116 GLU A C 1
ATOM 866 O O . GLU A 1 116 ? 23.198 -17.212 12.627 1.00 60.16 116 GLU A O 1
ATOM 871 N N . ILE A 1 117 ? 21.688 -15.991 13.738 1.00 60.50 117 ILE A N 1
ATOM 872 C CA . ILE A 1 117 ? 21.469 -15.044 12.633 1.00 60.50 117 ILE A CA 1
ATOM 873 C C . ILE A 1 117 ? 22.630 -14.039 12.519 1.00 60.50 117 ILE A C 1
ATOM 875 O O . ILE A 1 117 ? 23.004 -13.667 11.401 1.00 60.50 117 ILE A O 1
ATOM 879 N N . GLU A 1 118 ? 23.252 -13.636 13.633 1.00 64.31 118 GLU A N 1
ATOM 880 C CA . GLU A 1 118 ? 24.367 -12.675 13.611 1.00 64.31 118 GLU A CA 1
ATOM 881 C C . GLU A 1 118 ? 25.646 -13.264 12.991 1.00 64.31 118 GLU A C 1
ATOM 883 O O . GLU A 1 118 ? 26.313 -12.592 12.196 1.00 64.31 118 GLU A O 1
ATOM 888 N N . GLU A 1 119 ? 25.951 -14.541 13.243 1.00 71.75 119 GLU A N 1
ATOM 889 C CA . GLU A 1 119 ? 27.156 -15.185 12.701 1.00 71.75 119 GLU A CA 1
ATOM 890 C C . GLU A 1 119 ? 27.110 -15.314 11.166 1.00 71.75 119 GLU A C 1
ATOM 892 O O . GLU A 1 119 ? 28.083 -15.016 10.461 1.00 71.75 119 GLU A O 1
ATOM 897 N N . LYS A 1 120 ? 25.943 -15.664 10.607 1.00 72.38 120 LYS A N 1
ATOM 898 C CA . LYS A 1 120 ? 25.761 -15.788 9.150 1.00 72.38 120 LYS A CA 1
ATOM 899 C C . LYS A 1 120 ? 25.881 -14.437 8.430 1.00 72.38 120 LYS A C 1
ATOM 901 O O . LYS A 1 120 ? 26.341 -14.393 7.283 1.00 72.38 120 LYS A O 1
ATOM 906 N N . LEU A 1 121 ? 25.533 -13.328 9.089 1.00 73.69 121 LEU A N 1
ATOM 907 C CA . LEU A 1 121 ? 25.638 -11.987 8.508 1.00 73.69 121 LEU A CA 1
ATOM 908 C C . LEU A 1 121 ? 27.096 -11.500 8.418 1.00 73.69 121 LEU A C 1
ATOM 910 O O . LEU A 1 121 ? 27.463 -10.865 7.422 1.00 73.69 121 LEU A O 1
ATOM 914 N N . ALA A 1 122 ? 27.946 -11.841 9.391 1.00 72.56 122 ALA A N 1
ATOM 915 C CA . ALA A 1 122 ? 29.362 -11.463 9.397 1.00 72.56 122 ALA A CA 1
ATOM 916 C C . ALA A 1 122 ? 30.152 -12.118 8.244 1.00 72.56 122 ALA A C 1
ATOM 918 O O . ALA A 1 122 ? 30.910 -11.448 7.533 1.00 72.56 122 ALA A O 1
ATOM 919 N N . ILE A 1 123 ? 29.906 -13.406 7.972 1.00 72.31 123 ILE A N 1
ATOM 920 C CA . ILE A 1 123 ? 30.578 -14.153 6.892 1.00 72.31 123 ILE A CA 1
ATOM 921 C C . ILE A 1 123 ? 30.253 -13.557 5.509 1.00 72.31 123 ILE A C 1
ATOM 923 O O . ILE A 1 123 ? 31.106 -13.514 4.616 1.00 72.31 123 ILE A O 1
ATOM 927 N N . HIS A 1 124 ? 29.027 -13.063 5.310 1.00 70.19 124 HIS A N 1
ATOM 928 C CA . HIS A 1 124 ? 28.613 -12.493 4.027 1.00 70.19 124 HIS A CA 1
ATOM 929 C C . HIS A 1 124 ? 29.233 -11.110 3.757 1.00 70.19 124 HIS A C 1
ATOM 931 O O . HIS A 1 124 ? 29.513 -10.775 2.602 1.00 70.19 124 HIS A O 1
ATOM 937 N N . GLN A 1 125 ? 29.504 -10.315 4.798 1.00 73.44 125 GLN A N 1
ATOM 938 C CA . GLN A 1 125 ? 30.160 -9.011 4.648 1.00 73.44 125 GLN A CA 1
ATOM 939 C C . GLN A 1 125 ? 31.640 -9.146 4.263 1.00 73.44 125 GLN A C 1
ATOM 941 O O . GLN A 1 125 ? 32.102 -8.435 3.368 1.00 73.44 125 GLN A O 1
ATOM 946 N N . ALA A 1 126 ? 32.356 -10.124 4.827 1.00 70.25 126 ALA A N 1
ATOM 947 C CA . ALA A 1 126 ? 33.762 -10.375 4.498 1.00 70.25 126 ALA A CA 1
ATOM 948 C C . ALA A 1 126 ? 33.979 -10.744 3.014 1.00 70.25 126 ALA A C 1
ATOM 950 O O . ALA A 1 126 ? 34.958 -10.326 2.397 1.00 70.25 126 ALA A O 1
ATOM 951 N N . LYS A 1 127 ? 33.029 -11.458 2.392 1.00 72.12 127 LYS A N 1
ATOM 952 C CA . LYS A 1 127 ? 33.110 -11.846 0.969 1.00 72.12 127 LYS A CA 1
ATOM 953 C C . LYS A 1 127 ? 32.921 -10.680 -0.011 1.00 72.12 127 LYS A C 1
ATOM 955 O O . LYS A 1 127 ? 33.328 -10.797 -1.164 1.00 72.12 127 LYS A O 1
ATOM 960 N N . LYS A 1 128 ? 32.325 -9.556 0.406 1.00 67.25 128 LYS A N 1
ATOM 961 C CA . LYS A 1 128 ? 32.133 -8.387 -0.475 1.00 67.25 128 LYS A CA 1
ATOM 962 C C . LYS A 1 128 ? 33.388 -7.517 -0.611 1.00 67.25 128 LYS A C 1
ATOM 964 O O . LYS A 1 128 ? 33.515 -6.819 -1.613 1.00 67.25 128 LYS A O 1
ATOM 969 N N . ALA A 1 129 ? 34.323 -7.576 0.338 1.00 61.09 129 ALA A N 1
ATOM 970 C CA . ALA A 1 129 ? 35.498 -6.702 0.354 1.00 61.09 129 ALA A CA 1
ATOM 971 C C . ALA A 1 129 ? 36.605 -7.097 -0.647 1.00 61.09 129 ALA A C 1
ATOM 973 O O . ALA A 1 129 ? 37.421 -6.258 -1.016 1.00 61.09 129 ALA A O 1
ATOM 974 N N . THR A 1 130 ? 36.640 -8.341 -1.133 1.00 62.81 130 THR A N 1
ATOM 975 C CA . THR A 1 130 ? 37.781 -8.851 -1.921 1.00 62.81 130 THR A CA 1
ATOM 976 C C . THR A 1 130 ? 37.605 -8.776 -3.441 1.00 62.81 130 THR A C 1
ATOM 978 O O . THR A 1 130 ? 38.494 -9.193 -4.178 1.00 62.81 130 THR A O 1
ATOM 981 N N . LYS A 1 131 ? 36.491 -8.226 -3.949 1.00 61.00 131 LYS A N 1
ATOM 982 C CA . LY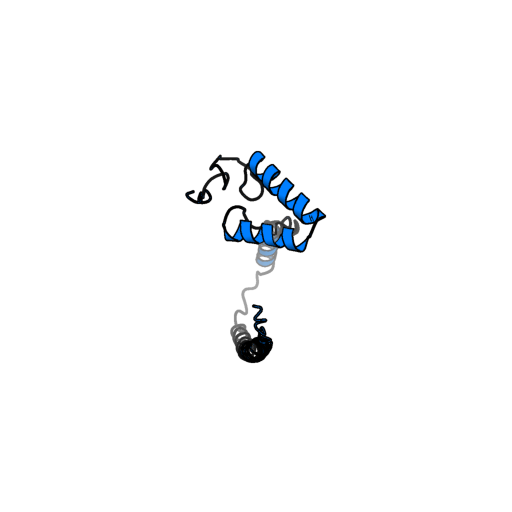S A 1 131 ? 36.148 -8.271 -5.386 1.00 61.00 131 LYS A CA 1
ATOM 983 C C . LYS A 1 131 ? 36.282 -6.933 -6.131 1.00 61.00 131 LYS A C 1
ATOM 985 O O . LYS A 1 131 ? 35.533 -6.684 -7.072 1.00 61.00 131 LYS A O 1
ATOM 990 N N . SER A 1 132 ? 37.243 -6.092 -5.745 1.00 61.28 132 SER A N 1
ATOM 991 C CA . SER A 1 132 ? 37.597 -4.870 -6.487 1.00 61.28 132 SER A CA 1
ATOM 992 C C . SER A 1 132 ? 38.862 -5.086 -7.331 1.00 61.28 132 SER A C 1
ATOM 994 O O . SER A 1 132 ? 39.956 -5.140 -6.771 1.00 61.28 132 SER A O 1
ATOM 996 N N . PRO A 1 133 ? 38.758 -5.206 -8.668 1.00 66.62 133 PRO A N 1
ATOM 997 C CA . PRO A 1 133 ? 39.923 -5.278 -9.545 1.00 66.62 133 PRO A CA 1
ATOM 998 C C . PRO A 1 133 ? 40.590 -3.896 -9.716 1.00 66.62 133 PRO A C 1
ATOM 1000 O O . PRO A 1 133 ? 39.891 -2.886 -9.855 1.00 66.62 133 PRO A O 1
ATOM 1003 N N . PRO A 1 134 ? 41.933 -3.815 -9.750 1.00 65.12 134 PRO A N 1
ATOM 1004 C CA . PRO A 1 134 ? 42.640 -2.556 -9.954 1.00 65.12 134 PRO A CA 1
ATOM 1005 C C . PRO A 1 134 ? 42.492 -2.067 -11.404 1.00 65.12 134 PRO A C 1
ATOM 1007 O O . PRO A 1 134 ? 42.904 -2.733 -12.355 1.00 65.12 134 PRO A O 1
ATOM 1010 N N . LYS A 1 135 ? 41.933 -0.862 -11.577 1.00 69.06 135 LYS A N 1
ATOM 1011 C CA . LYS A 1 135 ? 41.932 -0.132 -12.853 1.00 69.06 135 LYS A CA 1
ATOM 1012 C C . LYS A 1 135 ? 43.369 0.250 -13.223 1.00 69.06 135 LYS A C 1
ATOM 1014 O O . LYS A 1 135 ? 43.936 1.180 -12.652 1.00 69.06 135 LYS A O 1
ATOM 1019 N N . ARG A 1 136 ? 43.949 -0.456 -14.196 1.00 66.69 136 ARG A N 1
ATOM 1020 C CA . ARG A 1 136 ? 45.184 -0.042 -14.875 1.00 66.69 136 ARG A CA 1
ATOM 1021 C C . ARG A 1 136 ? 44.931 1.259 -15.646 1.00 66.69 136 ARG A C 1
ATOM 1023 O O . ARG A 1 136 ? 44.021 1.325 -16.467 1.00 66.69 136 ARG A O 1
ATOM 1030 N N . LYS A 1 137 ? 45.738 2.285 -15.360 1.00 65.56 137 LYS A N 1
ATOM 1031 C CA . LYS A 1 137 ? 45.823 3.527 -16.138 1.00 65.56 137 LYS A CA 1
ATOM 1032 C C . LYS A 1 137 ? 46.517 3.223 -17.469 1.00 65.56 137 LYS A C 1
ATOM 1034 O O . LYS A 1 137 ? 47.616 2.675 -17.457 1.00 65.56 137 LYS A O 1
ATOM 1039 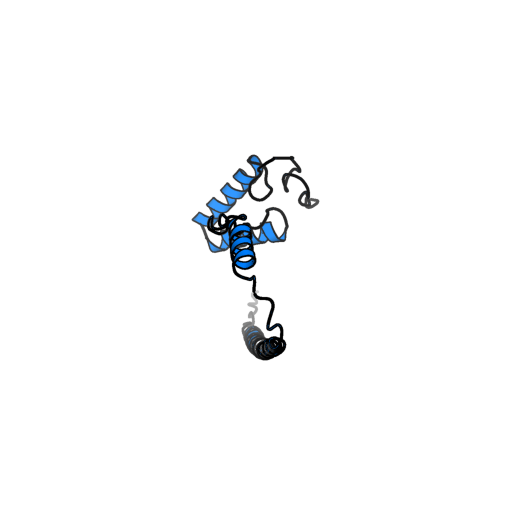N N . ALA A 1 138 ? 45.884 3.580 -18.582 1.00 63.41 138 ALA A N 1
ATOM 1040 C CA . ALA A 1 138 ? 46.545 3.680 -19.875 1.00 63.41 138 ALA A CA 1
ATOM 1041 C C . ALA A 1 138 ? 46.961 5.140 -20.077 1.00 63.41 138 ALA A C 1
ATOM 1043 O O . ALA A 1 138 ? 46.119 6.037 -20.092 1.00 63.41 138 ALA A O 1
ATOM 1044 N N . SER A 1 139 ? 48.268 5.351 -20.157 1.00 67.31 139 SER A N 1
ATOM 1045 C CA . SER A 1 139 ? 48.915 6.609 -20.510 1.00 67.31 139 SER A CA 1
ATOM 1046 C C . SER A 1 139 ? 49.139 6.615 -22.025 1.00 67.31 139 SER A C 1
ATOM 1048 O O . SER A 1 139 ? 49.756 5.686 -22.537 1.00 67.31 139 SER A O 1
ATOM 1050 N N . GLY A 1 140 ? 48.672 7.643 -22.727 1.00 71.69 140 GLY A N 1
ATOM 1051 C CA . GLY A 1 140 ? 49.092 7.999 -24.090 1.00 71.69 140 GLY A CA 1
ATOM 1052 C C . GLY A 1 140 ? 48.958 9.518 -24.192 1.00 71.69 140 GLY A C 1
ATOM 1053 O O . GLY A 1 140 ? 47.882 10.024 -23.880 1.00 71.69 140 GLY A O 1
ATOM 1054 N N . GLN A 1 141 ? 50.076 10.251 -24.141 1.00 67.19 141 GLN A N 1
ATOM 1055 C CA . GLN A 1 141 ? 50.945 10.675 -25.258 1.00 67.19 141 GLN A CA 1
ATOM 1056 C C . GLN A 1 141 ? 50.258 11.675 -26.179 1.00 67.19 141 GLN A C 1
ATOM 1058 O O . GLN A 1 141 ? 49.296 11.278 -26.865 1.00 67.19 141 GLN A O 1
#

Foldseek 3Di:
DDDDQFDPAAQRPPNDNDDPDAQRHDPVVVVVLVVVLVVCCVVPVVVSVVSVVVCCVSPNGHDPPPPPPPPCVPDVCVVVVVVVVCVVVPPPPDDDDDDPPDPPPPPPPPPPPPVVVVVVVVVVVVVVPPPDDDDDDDDDD

pLDDT: mean 76.69, std 17.37, range [45.41, 98.19]

Sequence (141 aa):
MAQRKPHTTGCRVCGESTRGGARGLCQKHYRRWKAKYDQLMGANPAAAEQFELDCQQKGWIKPRSAGGRPKEDSDPFDSIAANAVLKVSGASDDQISEASSLEAESAQLNAQGAAEIEEKLAIHQAKKATKSPPKRKASGQ

Organism: NCBI:txid2527996

Radius of gyration: 28.74 Å; chains: 1; bounding box: 79×50×69 Å